Protein AF-A0A6A3X6X8-F1 (afdb_monomer)

Mean predicted aligned error: 4.49 Å

Organism: NCBI:txid53985

InterPro domains:
  IPR050835 ATP-binding cassette sub-family D [PTHR11384] (1-45)

Radius of gyration: 11.81 Å; Cα contacts (8 Å, |Δi|>4): 42; chains: 1; bounding box: 27×18×28 Å

Sequence (51 aa):
MYSYCREQNITLFTVSHRKSLWTYHEYVLRFDGRGDYELKKIDEADEAFGS

Foldseek 3Di:
DLVVCVVVVHDDDDDAQDLVCVVSDQWDWDDPVPPDIDIDGDDPPDDRGHD

Structure (mmCIF, N/CA/C/O backbone):
data_AF-A0A6A3X6X8-F1
#
_entry.id   AF-A0A6A3X6X8-F1
#
loop_
_atom_site.group_PDB
_atom_site.id
_atom_site.type_symbol
_atom_site.label_atom_id
_atom_site.label_alt_id
_atom_site.label_comp_id
_atom_site.label_asym_id
_atom_site.label_entity_id
_atom_site.label_seq_id
_atom_site.pdbx_PDB_ins_code
_atom_site.Cartn_x
_atom_site.Cartn_y
_atom_site.Cartn_z
_atom_site.occupancy
_atom_site.B_iso_or_equiv
_atom_site.auth_seq_id
_atom_site.auth_comp_id
_atom_site.auth_asym_id
_atom_site.auth_atom_id
_atom_site.pdbx_PDB_model_num
ATOM 1 N N . MET A 1 1 ? -6.441 12.297 8.899 1.00 84.75 1 MET A N 1
ATOM 2 C CA . MET A 1 1 ? -6.997 12.164 7.535 1.00 84.75 1 MET A CA 1
ATOM 3 C C . MET A 1 1 ? -6.858 10.733 7.035 1.00 84.75 1 MET A C 1
ATOM 5 O O . MET A 1 1 ? -7.861 10.046 7.016 1.00 84.75 1 MET A O 1
ATOM 9 N N . TYR A 1 2 ? -5.649 10.245 6.730 1.00 86.94 2 TYR A N 1
ATOM 10 C CA . TYR A 1 2 ? -5.455 8.899 6.162 1.00 86.94 2 TYR A CA 1
ATOM 11 C C . TYR A 1 2 ? -6.007 7.763 7.037 1.00 86.94 2 TYR A C 1
ATOM 13 O O . TYR A 1 2 ? -6.778 6.944 6.545 1.00 86.94 2 TYR A O 1
ATOM 21 N N . SER A 1 3 ? -5.716 7.774 8.344 1.00 85.75 3 SER A N 1
ATOM 22 C CA . SER A 1 3 ? -6.275 6.794 9.291 1.00 85.75 3 SER A CA 1
ATOM 23 C C . SER A 1 3 ? -7.802 6.852 9.371 1.00 85.75 3 SER A C 1
ATOM 25 O O . SER A 1 3 ? -8.455 5.821 9.369 1.00 85.75 3 SER A O 1
ATOM 27 N N . TYR A 1 4 ? -8.380 8.055 9.339 1.00 91.75 4 TYR A N 1
ATOM 28 C CA . TYR A 1 4 ? -9.833 8.230 9.352 1.00 91.75 4 TYR A CA 1
ATOM 29 C C . TYR A 1 4 ? -10.484 7.671 8.078 1.00 91.75 4 TYR A C 1
ATOM 31 O O . TYR A 1 4 ? -11.459 6.936 8.157 1.00 91.75 4 TYR A O 1
ATOM 39 N N . CYS A 1 5 ? -9.920 7.948 6.897 1.00 90.75 5 CYS A N 1
ATOM 40 C CA . CYS A 1 5 ? -10.404 7.359 5.646 1.00 90.75 5 CYS A CA 1
ATOM 41 C C . CYS A 1 5 ? -10.353 5.825 5.689 1.00 90.75 5 CYS A C 1
ATOM 43 O O . CYS A 1 5 ? -11.305 5.170 5.271 1.00 90.75 5 CYS A O 1
ATOM 45 N N . ARG A 1 6 ? -9.280 5.263 6.258 1.00 87.38 6 ARG A N 1
ATOM 46 C CA . ARG A 1 6 ? -9.136 3.820 6.474 1.00 87.38 6 ARG A CA 1
ATOM 47 C C . ARG A 1 6 ? -10.225 3.266 7.398 1.00 87.38 6 ARG A C 1
ATOM 49 O O . ARG A 1 6 ? -10.857 2.276 7.053 1.00 87.38 6 ARG A O 1
ATOM 56 N N . GLU A 1 7 ? -10.481 3.919 8.529 1.00 91.00 7 GLU A N 1
ATOM 57 C CA . GLU A 1 7 ? -11.537 3.532 9.479 1.00 91.00 7 GLU A CA 1
ATOM 58 C C . GLU A 1 7 ? -12.941 3.586 8.860 1.00 91.00 7 GLU A C 1
ATOM 60 O O . GLU A 1 7 ? -13.796 2.771 9.194 1.00 91.00 7 GLU A O 1
ATOM 65 N N . GLN A 1 8 ? -13.182 4.517 7.934 1.00 95.38 8 GLN A N 1
ATOM 66 C CA . GLN A 1 8 ? -14.461 4.659 7.232 1.00 95.38 8 GLN A CA 1
ATOM 67 C C . GLN A 1 8 ? -14.594 3.751 5.992 1.00 95.38 8 GLN A C 1
ATOM 69 O O . GLN A 1 8 ? -15.531 3.924 5.216 1.00 95.38 8 GLN A O 1
ATOM 74 N N . ASN A 1 9 ? -13.685 2.789 5.784 1.00 90.19 9 ASN A N 1
ATOM 75 C CA . ASN A 1 9 ? -13.642 1.910 4.603 1.00 90.19 9 ASN A CA 1
ATOM 76 C C . ASN A 1 9 ? -13.550 2.664 3.260 1.00 90.19 9 ASN A C 1
ATOM 78 O O . ASN A 1 9 ? -14.025 2.189 2.229 1.00 90.19 9 ASN A O 1
ATOM 82 N N . ILE A 1 10 ? -12.926 3.843 3.253 1.00 94.25 10 ILE A N 1
ATOM 83 C CA . ILE A 1 10 ? -12.668 4.606 2.032 1.00 94.25 10 ILE A CA 1
ATOM 84 C C . ILE A 1 10 ? -11.371 4.092 1.401 1.00 94.25 10 ILE A C 1
ATOM 86 O O . ILE A 1 10 ? -10.313 4.102 2.034 1.00 94.25 10 ILE A O 1
ATOM 90 N N . THR A 1 11 ? -11.427 3.684 0.131 1.00 91.69 11 THR A N 1
ATOM 91 C CA . THR A 1 11 ? -10.227 3.310 -0.628 1.00 91.69 11 THR A CA 1
ATOM 92 C C . THR A 1 11 ? -9.366 4.542 -0.892 1.00 91.69 11 THR A C 1
ATOM 94 O O . THR A 1 11 ? -9.783 5.477 -1.574 1.00 91.69 11 THR A O 1
ATOM 97 N N . LEU A 1 12 ? -8.145 4.535 -0.360 1.00 91.19 12 LEU A N 1
ATOM 98 C CA . LEU A 1 12 ? -7.201 5.638 -0.474 1.00 91.19 12 LEU A CA 1
ATOM 99 C C . LEU A 1 12 ? -6.059 5.267 -1.425 1.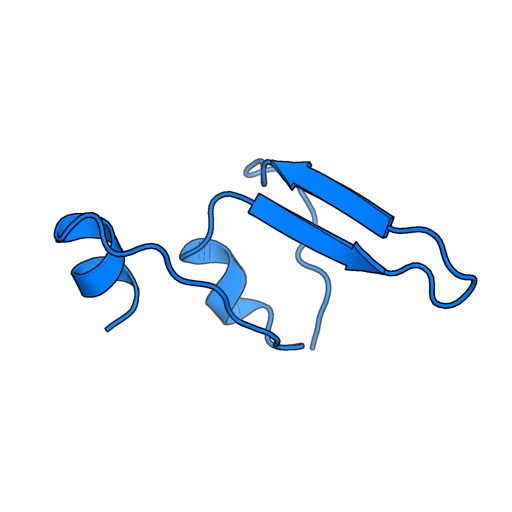00 91.19 12 LEU A C 1
ATOM 101 O O . LEU A 1 12 ? -5.271 4.367 -1.135 1.00 91.19 12 LEU A O 1
ATOM 105 N N . PHE A 1 13 ? -5.942 6.006 -2.527 1.00 92.12 13 PHE A N 1
ATOM 106 C CA . PHE A 1 13 ? -4.849 5.879 -3.487 1.00 92.12 13 PHE A CA 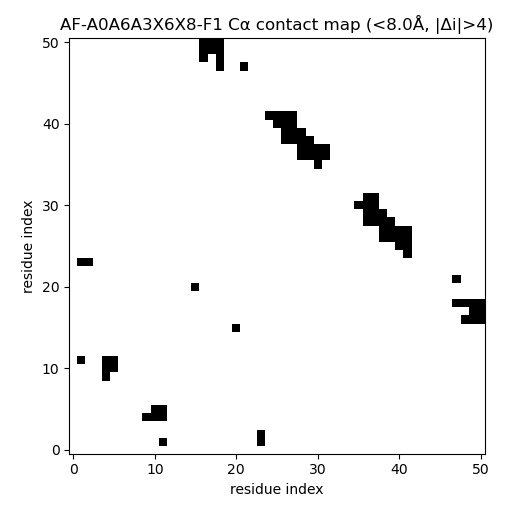1
ATOM 107 C C . PHE A 1 13 ? -4.003 7.155 -3.478 1.00 92.12 13 PHE A C 1
ATOM 109 O O . PHE A 1 13 ? -4.510 8.240 -3.762 1.00 92.12 13 PHE A O 1
ATOM 116 N N . THR A 1 14 ? -2.717 7.025 -3.151 1.00 91.56 14 THR A N 1
ATOM 117 C CA . THR A 1 14 ? -1.804 8.163 -2.991 1.00 91.56 14 THR A CA 1
ATOM 118 C C . THR A 1 14 ? -0.575 7.978 -3.873 1.00 91.56 14 THR A C 1
ATOM 120 O O . THR A 1 14 ? 0.103 6.959 -3.779 1.00 91.56 14 THR A O 1
ATOM 123 N N . VAL A 1 15 ? -0.240 8.989 -4.679 1.00 91.50 15 VAL A N 1
ATOM 124 C CA . VAL A 1 15 ? 1.020 9.052 -5.438 1.00 91.50 15 VAL A CA 1
ATOM 125 C C . VAL A 1 15 ? 1.965 10.003 -4.708 1.00 91.50 15 VAL A C 1
ATOM 127 O O . VAL A 1 15 ? 1.674 11.191 -4.577 1.00 91.50 15 VAL A O 1
ATOM 130 N N . SER A 1 16 ? 3.069 9.487 -4.168 1.00 87.88 16 SER A N 1
ATOM 131 C CA . SER A 1 16 ? 4.002 10.269 -3.352 1.00 87.88 16 SER A CA 1
ATOM 132 C C . SER A 1 16 ? 5.381 9.615 -3.286 1.00 87.88 16 SER A C 1
ATOM 134 O O . SER A 1 16 ? 5.494 8.395 -3.313 1.00 87.88 16 SER A O 1
ATOM 136 N N . HIS A 1 17 ? 6.420 10.436 -3.118 1.00 85.81 17 HIS A N 1
ATOM 137 C CA . HIS A 1 17 ? 7.780 9.991 -2.790 1.00 85.81 17 HIS A CA 1
ATOM 138 C C . HIS A 1 17 ? 8.067 9.992 -1.282 1.00 85.81 17 HIS A C 1
ATOM 140 O O . HIS A 1 17 ? 9.165 9.645 -0.869 1.00 85.81 17 HIS A O 1
ATOM 146 N N . ARG A 1 18 ? 7.125 10.430 -0.441 1.00 87.00 18 ARG A N 1
ATOM 147 C CA . ARG A 1 18 ? 7.345 10.591 1.004 1.00 87.00 18 ARG A CA 1
ATOM 148 C C . ARG A 1 18 ? 7.211 9.258 1.729 1.00 87.00 18 ARG A C 1
ATOM 150 O O . ARG A 1 18 ? 6.106 8.716 1.797 1.00 87.00 18 ARG A O 1
ATOM 157 N N . LYS A 1 19 ? 8.286 8.812 2.384 1.00 85.31 19 LYS A N 1
ATOM 158 C CA . LYS A 1 19 ? 8.287 7.555 3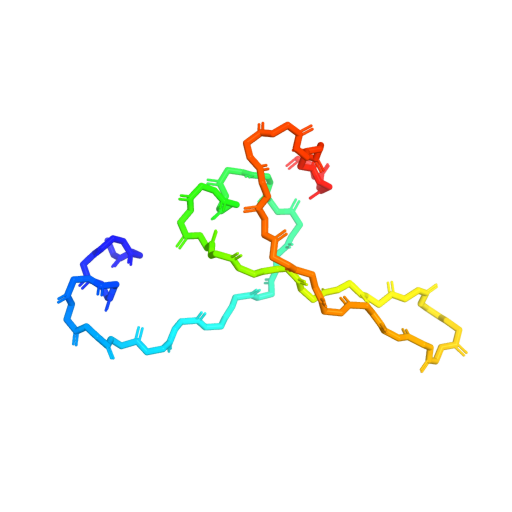.159 1.00 85.31 19 LYS A CA 1
ATOM 159 C C . LYS A 1 19 ? 7.284 7.54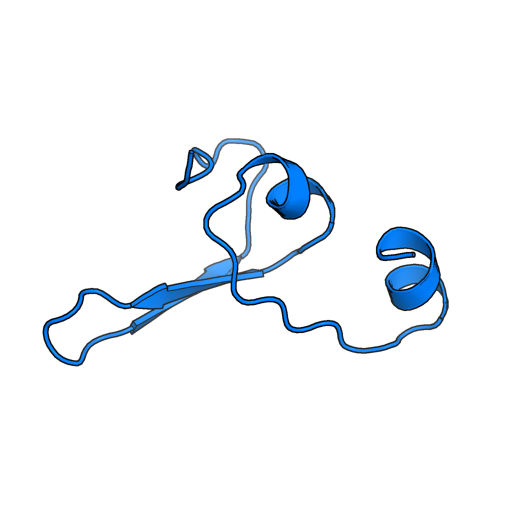8 4.311 1.00 85.31 19 LYS A C 1
ATOM 161 O O . LYS A 1 19 ? 6.710 6.516 4.628 1.00 85.31 19 LYS A O 1
ATOM 166 N N . SER A 1 20 ? 7.021 8.703 4.924 1.00 87.31 20 SER A N 1
ATOM 167 C CA . SER A 1 20 ? 6.121 8.792 6.082 1.00 87.31 20 SER A CA 1
ATOM 168 C C . SER A 1 20 ?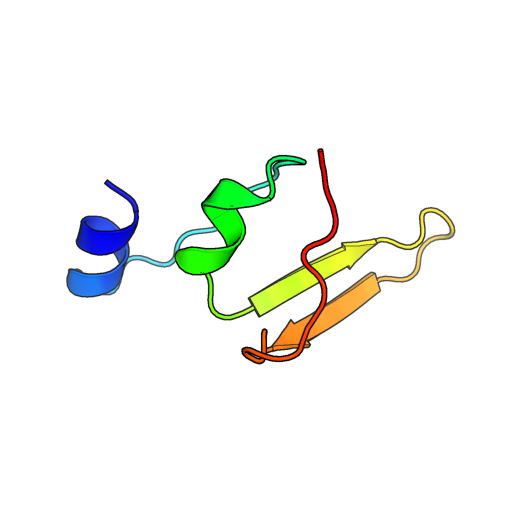 4.661 8.449 5.779 1.00 87.31 20 SER A C 1
ATOM 170 O O . SER A 1 20 ? 3.903 8.186 6.709 1.00 87.31 20 S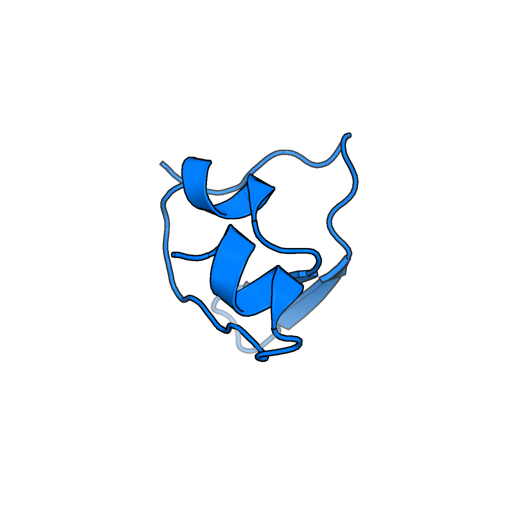ER A O 1
ATOM 172 N N . LEU A 1 21 ? 4.247 8.438 4.506 1.00 88.31 21 LEU A N 1
ATOM 173 C CA . LEU A 1 21 ? 2.890 8.035 4.126 1.00 88.31 21 LEU A CA 1
ATOM 174 C C . LEU A 1 21 ? 2.713 6.517 4.086 1.00 88.31 21 LEU A C 1
ATOM 176 O O . LEU A 1 21 ? 1.591 6.032 4.189 1.00 88.31 21 LEU A O 1
ATOM 180 N N . TRP A 1 22 ? 3.813 5.779 3.983 1.00 87.31 22 TRP A N 1
ATOM 181 C CA . TRP A 1 22 ? 3.831 4.329 3.842 1.00 87.31 22 TRP A CA 1
ATOM 182 C C . TRP A 1 22 ? 3.108 3.618 4.991 1.00 87.31 22 TRP A C 1
ATOM 184 O O . TRP A 1 22 ? 2.358 2.679 4.761 1.00 87.31 22 TRP A O 1
ATOM 194 N N . THR A 1 23 ? 3.236 4.135 6.218 1.00 87.00 23 THR A N 1
ATOM 195 C CA . THR A 1 23 ? 2.586 3.583 7.422 1.00 87.00 23 THR A CA 1
ATOM 196 C C . THR A 1 23 ? 1.050 3.573 7.357 1.00 87.00 23 THR A C 1
ATOM 198 O O . THR A 1 23 ? 0.408 2.863 8.123 1.00 87.00 23 THR A O 1
ATOM 201 N N . TYR A 1 24 ? 0.445 4.344 6.445 1.00 89.81 24 TYR A N 1
ATOM 202 C CA . TYR A 1 24 ? -1.010 4.434 6.294 1.00 89.81 24 TYR A CA 1
ATOM 203 C C . TYR A 1 24 ? -1.569 3.566 5.156 1.00 89.81 24 TYR A C 1
ATOM 205 O O . TYR A 1 24 ? -2.783 3.563 4.945 1.00 89.81 24 TYR A O 1
ATOM 213 N N . HIS A 1 25 ? -0.716 2.850 4.418 1.00 90.44 25 HIS A N 1
ATOM 214 C CA . HIS A 1 25 ? -1.103 2.040 3.266 1.00 90.44 25 HIS A CA 1
ATOM 215 C C . HIS A 1 25 ? -0.721 0.567 3.464 1.00 90.44 25 HIS A C 1
ATOM 217 O O . HIS A 1 25 ? 0.295 0.248 4.068 1.00 90.44 25 HIS A O 1
ATOM 223 N N . GLU A 1 26 ? -1.546 -0.339 2.935 1.00 90.81 26 GLU A N 1
ATOM 224 C CA . GLU A 1 26 ? -1.310 -1.794 2.987 1.00 90.81 26 GLU A CA 1
ATOM 225 C C . GLU A 1 26 ? -0.612 -2.332 1.742 1.00 90.81 26 GLU A C 1
ATOM 227 O O . GLU A 1 26 ? -0.045 -3.419 1.771 1.00 90.81 26 GLU A O 1
ATOM 232 N N . TYR A 1 27 ? -0.688 -1.595 0.637 1.00 91.56 27 TYR A N 1
ATOM 233 C CA . TYR A 1 27 ? -0.148 -1.997 -0.651 1.00 91.56 27 TYR A CA 1
ATOM 234 C C . TYR A 1 27 ? 0.678 -0.865 -1.238 1.00 91.56 27 TYR A C 1
ATOM 236 O O . TYR A 1 27 ? 0.340 0.311 -1.086 1.00 91.56 27 TYR A O 1
ATOM 244 N N . VAL A 1 28 ? 1.733 -1.242 -1.950 1.00 91.56 28 VAL A N 1
ATOM 245 C CA . VAL A 1 28 ? 2.557 -0.345 -2.747 1.00 91.56 28 VAL A CA 1
ATOM 246 C C . VAL A 1 28 ? 2.491 -0.786 -4.202 1.00 91.56 28 VAL A C 1
ATOM 248 O O . VAL A 1 28 ? 2.632 -1.966 -4.521 1.00 91.56 28 VAL A O 1
ATOM 251 N N . LEU A 1 29 ? 2.251 0.180 -5.085 1.00 92.06 29 LEU A N 1
ATOM 252 C CA . LEU A 1 29 ? 2.353 0.003 -6.524 1.00 92.06 29 LEU A CA 1
ATOM 253 C C . LEU A 1 29 ? 3.625 0.700 -6.992 1.00 92.06 29 LEU A C 1
ATOM 255 O O . LEU A 1 29 ? 3.741 1.923 -6.890 1.00 92.06 29 LEU A O 1
ATOM 259 N N . ARG A 1 30 ? 4.578 -0.076 -7.498 1.00 89.56 30 ARG A N 1
ATOM 260 C CA . ARG A 1 30 ? 5.856 0.427 -7.989 1.00 89.56 30 ARG A CA 1
ATOM 261 C C . ARG A 1 30 ? 5.918 0.292 -9.499 1.00 89.56 30 ARG A C 1
ATOM 263 O O . ARG A 1 30 ? 5.678 -0.781 -10.031 1.00 89.56 30 ARG A O 1
ATOM 270 N N . PHE A 1 31 ? 6.304 1.368 -10.167 1.00 90.12 31 PHE A N 1
ATOM 271 C CA . PHE A 1 31 ? 6.625 1.355 -11.591 1.00 90.12 31 PHE A CA 1
ATOM 272 C C . PHE A 1 31 ? 8.139 1.255 -11.767 1.00 90.12 31 PHE A C 1
ATOM 274 O O . PHE A 1 31 ? 8.891 1.899 -11.030 1.00 90.12 31 PHE A O 1
ATOM 281 N N . ASP A 1 32 ? 8.589 0.462 -12.734 1.00 88.50 32 ASP A N 1
ATOM 282 C CA . ASP A 1 32 ? 10.016 0.277 -13.024 1.00 88.50 32 ASP A CA 1
ATOM 283 C C . ASP A 1 32 ? 10.569 1.295 -14.046 1.00 88.50 32 ASP A C 1
ATOM 285 O O . ASP A 1 32 ? 11.777 1.369 -14.279 1.00 88.50 32 ASP A O 1
ATOM 289 N N . GLY A 1 33 ? 9.682 2.099 -14.645 1.00 89.31 33 GLY A N 1
ATOM 290 C CA . GLY A 1 33 ? 10.002 3.108 -15.658 1.00 89.31 33 GLY A CA 1
ATOM 291 C C . GLY A 1 33 ? 10.263 2.549 -17.062 1.00 89.31 33 GLY A C 1
ATOM 292 O O . GLY A 1 33 ? 10.531 3.328 -17.974 1.00 89.31 33 GLY A O 1
ATOM 293 N N . ARG A 1 34 ? 10.178 1.229 -17.257 1.00 93.19 34 ARG A N 1
ATOM 294 C CA . ARG A 1 34 ? 10.346 0.535 -18.546 1.00 93.19 34 ARG A CA 1
ATOM 295 C C . ARG A 1 34 ? 9.037 -0.026 -19.099 1.00 93.19 34 ARG A C 1
ATOM 297 O O . ARG A 1 34 ? 9.026 -0.531 -20.217 1.00 93.19 34 ARG A O 1
ATOM 304 N N . GLY A 1 35 ? 7.946 0.135 -18.356 1.00 91.38 35 GLY A N 1
ATOM 305 C CA . GLY A 1 35 ? 6.602 -0.286 -18.747 1.00 91.38 35 GLY A CA 1
ATOM 306 C C . GLY A 1 35 ? 6.029 -1.372 -17.842 1.00 91.38 35 GLY A C 1
ATOM 307 O O . GLY A 1 35 ? 4.836 -1.649 -17.941 1.00 91.38 35 GLY A O 1
ATOM 308 N N . ASP A 1 36 ? 6.837 -1.919 -16.933 1.00 93.44 36 ASP A N 1
ATOM 309 C CA . ASP A 1 36 ? 6.390 -2.889 -15.947 1.00 93.44 36 ASP A CA 1
ATOM 310 C C . ASP A 1 36 ? 5.980 -2.206 -14.634 1.00 93.44 36 ASP A C 1
ATOM 312 O O . ASP A 1 36 ? 6.367 -1.075 -14.297 1.00 93.44 36 ASP A O 1
ATOM 316 N N . TYR A 1 37 ? 5.156 -2.922 -13.872 1.00 92.38 37 TYR A N 1
ATOM 317 C CA . TYR A 1 37 ? 4.742 -2.528 -12.537 1.00 92.38 37 TYR A CA 1
ATOM 318 C C . TYR A 1 37 ? 4.705 -3.733 -11.600 1.00 92.38 37 TYR A C 1
ATOM 320 O O . TYR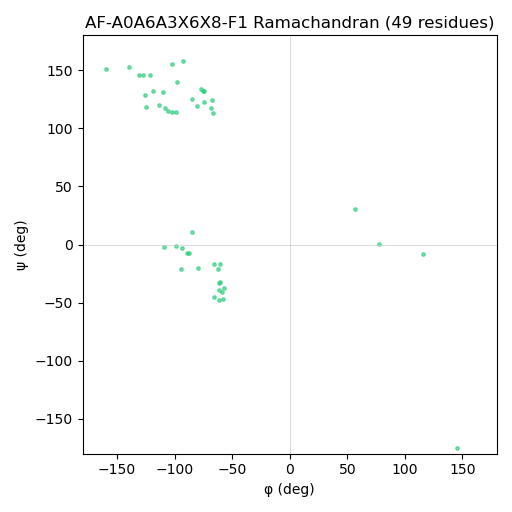 A 1 37 ? 4.450 -4.865 -12.007 1.00 92.38 37 TYR A O 1
ATOM 328 N N . GLU A 1 38 ? 4.904 -3.466 -10.318 1.00 91.81 38 GLU A N 1
ATOM 329 C CA . GLU A 1 38 ? 4.794 -4.442 -9.247 1.00 91.81 38 GLU A CA 1
ATOM 330 C C . GLU A 1 38 ? 3.801 -3.921 -8.209 1.00 91.81 38 GLU A C 1
ATOM 332 O O . GLU A 1 38 ? 4.000 -2.860 -7.612 1.00 91.81 38 GLU A O 1
ATOM 337 N N . LEU A 1 39 ? 2.713 -4.665 -8.011 1.00 92.44 39 LEU A N 1
ATOM 338 C CA . LEU A 1 39 ? 1.789 -4.444 -6.907 1.00 92.44 39 LEU A CA 1
ATOM 339 C C . LEU A 1 39 ? 2.127 -5.437 -5.801 1.00 92.44 39 LEU A C 1
ATOM 341 O O . LEU A 1 39 ? 1.944 -6.642 -5.967 1.00 92.44 39 LEU A O 1
ATOM 345 N N . LYS A 1 40 ? 2.589 -4.922 -4.666 1.00 91.75 40 LYS A N 1
ATOM 346 C CA . LYS A 1 40 ? 3.013 -5.732 -3.527 1.00 91.75 40 LYS A CA 1
ATOM 347 C C . LYS A 1 40 ? 2.308 -5.270 -2.252 1.00 91.75 40 LYS A C 1
ATOM 349 O O . LYS A 1 40 ? 2.026 -4.084 -2.079 1.00 91.75 40 LYS A O 1
ATOM 354 N N . LYS A 1 41 ? 2.015 -6.216 -1.357 1.00 92.12 41 LYS A N 1
ATOM 355 C CA . LYS A 1 41 ? 1.566 -5.915 0.005 1.00 92.12 41 LYS A CA 1
ATOM 356 C C . LYS A 1 41 ? 2.764 -5.487 0.851 1.00 92.12 41 LYS A C 1
ATOM 358 O O . LYS A 1 41 ? 3.809 -6.120 0.790 1.00 92.12 41 LYS A O 1
ATOM 363 N N . ILE A 1 42 ? 2.601 -4.409 1.599 1.00 90.19 42 ILE A N 1
ATOM 364 C CA . ILE A 1 42 ? 3.630 -3.873 2.481 1.00 90.19 42 ILE A CA 1
ATOM 365 C C . ILE A 1 42 ? 3.742 -4.776 3.710 1.00 90.19 42 ILE A C 1
ATOM 367 O O . ILE A 1 42 ? 2.761 -4.928 4.441 1.00 90.19 42 ILE A O 1
ATOM 371 N N . ASP A 1 43 ? 4.936 -5.309 3.954 1.00 85.94 43 ASP A N 1
ATOM 372 C CA . ASP A 1 43 ? 5.291 -5.965 5.212 1.00 85.94 43 ASP A CA 1
ATOM 373 C C . ASP A 1 43 ? 6.150 -5.038 6.090 1.00 85.94 43 ASP A C 1
ATOM 375 O O . ASP A 1 43 ? 6.835 -4.143 5.599 1.00 85.94 43 ASP A O 1
ATOM 379 N N . GLU A 1 44 ? 6.148 -5.245 7.410 1.00 74.06 44 GLU A N 1
ATOM 380 C CA . GLU A 1 44 ? 6.903 -4.402 8.363 1.00 74.06 44 GLU A CA 1
ATOM 381 C C . GLU A 1 44 ? 8.426 -4.442 8.149 1.00 74.06 44 GLU A C 1
ATOM 383 O O . GLU A 1 44 ? 9.137 -3.529 8.565 1.00 74.06 44 GLU A O 1
ATOM 388 N N . ALA A 1 45 ? 8.924 -5.492 7.493 1.00 75.44 45 ALA A N 1
ATOM 389 C CA . ALA A 1 45 ? 10.332 -5.653 7.143 1.00 75.44 45 ALA A CA 1
ATOM 390 C C . ALA 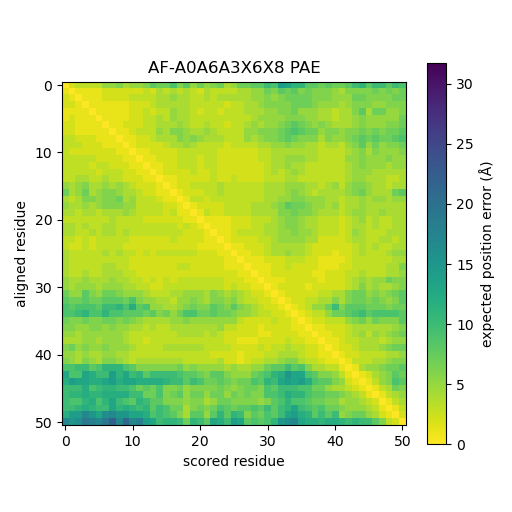A 1 45 ? 10.703 -5.004 5.796 1.00 75.44 45 ALA A C 1
ATOM 392 O O . ALA A 1 45 ? 11.884 -4.981 5.445 1.00 75.44 45 ALA A O 1
ATOM 393 N N . ASP A 1 46 ? 9.727 -4.506 5.031 1.00 80.56 46 ASP A N 1
ATOM 394 C CA . ASP A 1 46 ? 9.998 -3.889 3.737 1.00 80.56 46 ASP A CA 1
ATOM 395 C C . ASP A 1 46 ? 10.608 -2.494 3.899 1.00 80.56 46 ASP A C 1
ATOM 397 O O . ASP A 1 46 ? 10.106 -1.638 4.631 1.00 80.56 46 ASP A O 1
ATOM 401 N N . GLU A 1 47 ? 11.686 -2.229 3.159 1.00 77.62 47 GLU A N 1
ATOM 402 C CA . GLU A 1 47 ? 12.264 -0.891 3.105 1.00 77.62 47 GLU A CA 1
ATOM 403 C C . GLU A 1 47 ? 11.319 0.087 2.402 1.00 77.62 47 GLU A C 1
ATOM 405 O O . GLU A 1 47 ? 10.949 -0.080 1.237 1.00 77.62 47 GLU A O 1
ATOM 410 N N . ALA A 1 48 ? 10.988 1.176 3.100 1.00 77.38 48 ALA A N 1
ATOM 411 C CA . ALA A 1 48 ? 10.239 2.269 2.510 1.00 77.38 48 ALA A 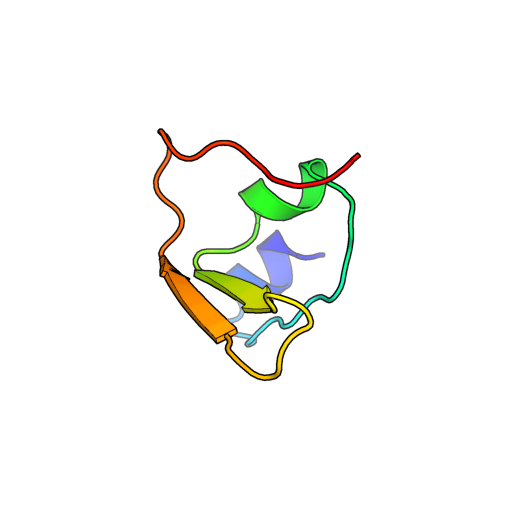CA 1
ATOM 412 C C . ALA A 1 48 ? 11.080 2.983 1.433 1.00 77.38 48 ALA A C 1
ATOM 414 O O . ALA A 1 48 ? 12.073 3.667 1.721 1.00 77.38 48 ALA A O 1
ATOM 415 N N . PHE A 1 49 ? 10.652 2.862 0.181 1.00 71.00 49 PHE A N 1
ATOM 416 C CA . PHE A 1 49 ? 11.159 3.616 -0.964 1.00 71.00 49 PHE A CA 1
ATOM 417 C C . PHE A 1 49 ? 10.625 5.057 -0.952 1.00 71.00 49 PHE A C 1
ATOM 419 O O . PHE A 1 49 ? 9.431 5.292 -0.772 1.00 71.00 49 PHE A O 1
ATOM 426 N N . GLY A 1 50 ? 11.514 6.035 -1.143 1.00 71.56 50 GLY A N 1
ATOM 427 C CA . GLY A 1 50 ? 11.160 7.458 -1.109 1.00 71.56 50 GLY A CA 1
ATOM 428 C C . GLY A 1 50 ? 12.254 8.358 -0.532 1.00 71.56 50 GLY A C 1
ATOM 429 O O . GLY A 1 50 ? 13.339 7.873 -0.214 1.00 71.56 50 GLY A O 1
ATOM 430 N N . SER A 1 51 ? 11.962 9.653 -0.383 1.00 59.50 51 SER A N 1
ATOM 431 C CA . SER A 1 51 ? 12.760 10.625 0.386 1.00 59.50 51 SER A CA 1
ATOM 432 C C . SER A 1 51 ? 12.186 10.821 1.783 1.00 59.50 51 SER A C 1
ATOM 434 O O . SER A 1 51 ? 10.938 10.965 1.874 1.00 59.50 51 SER A O 1
#

pLDDT: mean 87.4, std 6.91, range [59.5, 95.38]

Secondary structure (DSSP, 8-state):
-HHHHHHTT---------GGGGGG-SEEEEE-SSS-EEEEEPPTTS-----

Solvent-accessible surface area (backbone atoms only — not comparable to full-atom values): 3499 Å² total; per-residue (Å²): 107,66,66,56,38,54,76,69,72,45,90,82,87,82,91,76,54,50,37,83,58,52,86,73,51,62,61,48,78,46,73,73,86,82,82,54,71,47,80,44,73,63,51,95,85,57,82,75,73,59,100